Protein AF-A0A7V9ZGC9-F1 (afdb_monomer_lite)

Sequence (103 aa):
MSGMEILALVSTGLGVVGSIQEGNFADASAKAQAKAMERKADEERAASQREAIRRSQEANLLLSRQQAAAAASGGGATDKTVVNLAQSIAGEGAYQSAGALYE

Secondary structure (DSSP, 8-state):
--TTHHHHHHTTTTHHHHHHHHHHHHHHHHHHHHHHHHHHHHHHHHHHHHHHHHHHHHHHHHHHHHHHHHHHHT--TT-HHHHHHHHHHHHHHHHHHHHTTT-

Foldseek 3Di:
DDPPVVVVVVVVVPVVVVVVVVVVVVVVVVVVVVVVVVVVVVVLQVQLQVQLVVLLVVLVVVLVVLQVVCVVVVNHPPNPVSVVVNVVSVVVSVVRSVVSNVD

Structure (mmCIF, N/CA/C/O backbone):
data_AF-A0A7V9ZGC9-F1
#
_entry.id   AF-A0A7V9ZGC9-F1
#
loop_
_atom_site.group_PDB
_atom_site.id
_atom_site.type_symbol
_atom_site.label_atom_id
_atom_site.label_alt_id
_atom_site.label_comp_id
_atom_site.label_asym_id
_atom_site.label_entity_id
_atom_site.label_seq_id
_atom_site.pdbx_PDB_ins_code
_atom_site.Cartn_x
_atom_site.Cartn_y
_atom_site.Cartn_z
_atom_site.occupancy
_atom_site.B_iso_or_equiv
_atom_site.auth_seq_id
_atom_site.auth_comp_id
_atom_site.auth_asym_id
_atom_site.auth_atom_id
_atom_site.pdbx_PDB_model_num
ATOM 1 N N . MET A 1 1 ? 29.153 -0.538 -74.781 1.00 46.69 1 MET A N 1
ATOM 2 C CA . MET A 1 1 ? 29.189 -0.864 -73.340 1.00 46.69 1 MET A CA 1
ATOM 3 C C . MET A 1 1 ? 29.624 0.403 -72.621 1.00 46.69 1 MET A C 1
ATOM 5 O O . MET A 1 1 ? 30.798 0.746 -72.669 1.00 46.69 1 MET A O 1
ATOM 9 N N . SER A 1 2 ? 28.655 1.202 -72.165 1.00 44.66 2 SER A N 1
ATOM 10 C CA . SER A 1 2 ? 28.886 2.524 -71.569 1.00 44.66 2 SER A CA 1
ATOM 11 C C . SER A 1 2 ? 29.278 2.379 -70.096 1.00 44.66 2 SER A C 1
ATOM 13 O O . SER A 1 2 ? 28.789 1.491 -69.405 1.00 44.66 2 SER A O 1
ATOM 15 N N . GLY A 1 3 ? 30.188 3.239 -69.633 1.00 44.53 3 GLY A N 1
ATOM 16 C CA . GLY A 1 3 ? 30.902 3.166 -68.350 1.00 44.53 3 GLY A CA 1
ATOM 17 C C . GLY A 1 3 ? 30.083 3.330 -67.060 1.00 44.53 3 GLY A C 1
ATOM 18 O O . GLY A 1 3 ? 30.614 3.856 -66.090 1.00 44.53 3 GLY A O 1
ATOM 19 N N . MET A 1 4 ? 28.823 2.889 -67.025 1.00 50.03 4 MET A N 1
ATOM 20 C CA . MET A 1 4 ? 27.964 2.911 -65.832 1.00 50.03 4 MET A CA 1
ATOM 21 C C . MET A 1 4 ? 28.027 1.619 -65.001 1.00 50.03 4 MET A C 1
ATOM 23 O O . MET A 1 4 ? 27.640 1.634 -63.837 1.00 50.03 4 MET A O 1
ATOM 27 N N . GLU A 1 5 ? 28.551 0.514 -65.542 1.00 42.56 5 GLU A N 1
ATOM 28 C CA . GLU A 1 5 ? 28.625 -0.760 -64.802 1.00 42.56 5 GLU A CA 1
ATOM 29 C C . GLU A 1 5 ? 29.780 -0.807 -63.786 1.00 42.56 5 GLU A C 1
ATOM 31 O O . GLU A 1 5 ? 29.668 -1.460 -62.752 1.00 42.56 5 GLU A O 1
ATOM 36 N N . ILE A 1 6 ? 30.862 -0.049 -64.005 1.00 48.94 6 ILE A N 1
ATOM 37 C CA . ILE A 1 6 ? 32.020 -0.042 -63.091 1.00 48.94 6 ILE A CA 1
ATOM 38 C C . ILE A 1 6 ? 31.718 0.740 -61.799 1.00 48.94 6 ILE A C 1
ATOM 40 O O . ILE A 1 6 ? 32.285 0.441 -60.751 1.00 48.94 6 ILE A O 1
ATOM 44 N N . LEU A 1 7 ? 30.779 1.691 -61.824 1.00 47.31 7 LEU A N 1
ATOM 45 C CA . LEU A 1 7 ? 30.454 2.501 -60.644 1.00 47.31 7 LEU A CA 1
ATOM 46 C C . LEU A 1 7 ? 29.502 1.791 -59.663 1.00 47.31 7 LEU A C 1
ATOM 48 O O . LEU A 1 7 ? 29.493 2.112 -58.477 1.00 47.31 7 LEU A O 1
ATOM 52 N N . ALA A 1 8 ? 28.747 0.790 -60.127 1.00 46.16 8 ALA A N 1
ATOM 53 C CA . ALA A 1 8 ? 27.827 0.017 -59.289 1.00 46.16 8 ALA A CA 1
ATOM 54 C C . ALA A 1 8 ? 28.524 -1.079 -58.459 1.00 46.16 8 ALA A C 1
ATOM 56 O O . ALA A 1 8 ? 27.976 -1.526 -57.455 1.00 46.16 8 ALA A O 1
ATOM 57 N N . LEU A 1 9 ? 29.741 -1.483 -58.840 1.00 47.31 9 LEU A N 1
ATOM 58 C CA . LEU A 1 9 ? 30.522 -2.481 -58.101 1.00 47.31 9 LEU A CA 1
ATOM 59 C C . LEU A 1 9 ? 31.388 -1.861 -56.987 1.00 47.31 9 LEU A C 1
ATOM 61 O O . LEU A 1 9 ? 31.804 -2.551 -56.061 1.00 47.31 9 LEU A O 1
ATOM 65 N N . VAL A 1 10 ? 31.651 -0.550 -57.048 1.00 47.53 10 VAL A N 1
ATOM 66 C CA . VAL A 1 10 ? 32.458 0.165 -56.040 1.00 47.53 10 VAL A CA 1
ATOM 67 C C . VAL A 1 10 ? 31.635 0.501 -54.788 1.00 47.53 10 VAL A C 1
ATOM 69 O O . VAL A 1 10 ? 32.171 0.526 -53.681 1.00 47.53 10 VAL A O 1
ATOM 72 N N . SER A 1 11 ? 30.317 0.683 -54.917 1.00 47.25 11 SER A N 1
ATOM 73 C CA . SER A 1 11 ? 29.427 0.976 -53.783 1.00 47.25 11 SER A CA 1
ATOM 74 C C . SER A 1 11 ? 29.155 -0.233 -52.879 1.00 47.25 11 SER A C 1
ATOM 76 O O . SER A 1 11 ? 28.771 -0.058 -51.724 1.00 47.25 11 SER A O 1
ATOM 78 N N . THR A 1 12 ? 29.405 -1.457 -53.350 1.00 52.06 12 THR A N 1
ATOM 79 C CA . THR A 1 12 ? 29.199 -2.685 -52.562 1.00 52.06 12 THR A CA 1
ATOM 80 C C . THR A 1 12 ? 30.368 -3.005 -51.620 1.00 52.06 12 THR A C 1
ATOM 82 O O . THR A 1 12 ? 30.210 -3.809 -50.706 1.00 52.06 12 THR A O 1
ATOM 85 N N . GLY A 1 13 ? 31.526 -2.350 -51.782 1.00 42.50 13 GLY A N 1
ATOM 86 C CA . GLY A 1 13 ? 32.699 -2.544 -50.915 1.00 42.50 13 GLY A CA 1
ATOM 87 C C . GLY A 1 13 ? 32.684 -1.725 -49.617 1.00 42.50 13 GLY A C 1
ATOM 88 O O . GLY A 1 13 ? 33.313 -2.115 -48.637 1.00 42.50 13 GLY A O 1
ATOM 89 N N . LEU A 1 14 ? 31.944 -0.610 -49.577 1.00 47.31 14 LEU A N 1
ATOM 90 C CA . LEU A 1 14 ? 31.899 0.297 -48.417 1.00 47.31 14 LEU A CA 1
ATOM 91 C C . LEU A 1 14 ? 30.767 -0.023 -47.420 1.00 47.31 14 LEU A C 1
ATOM 93 O O . LEU A 1 14 ? 30.817 0.427 -46.278 1.00 47.31 14 LEU A O 1
ATOM 97 N N . GLY A 1 15 ? 29.776 -0.833 -47.808 1.00 48.88 15 GLY A N 1
ATOM 98 C CA . GLY A 1 15 ? 28.629 -1.174 -46.952 1.00 48.88 15 GLY A CA 1
ATOM 99 C C . GLY A 1 15 ? 28.944 -2.142 -45.803 1.00 48.88 15 GLY A C 1
ATOM 100 O O . GLY A 1 15 ? 28.272 -2.122 -44.774 1.00 48.88 15 GLY A O 1
ATOM 101 N N . VAL A 1 16 ? 29.996 -2.960 -45.929 1.00 48.28 16 VAL A N 1
ATOM 102 C CA . VAL A 1 16 ? 30.322 -3.990 -44.924 1.00 48.28 16 VAL A CA 1
ATOM 103 C C . VAL A 1 16 ? 30.908 -3.372 -43.648 1.00 48.28 16 VAL A C 1
ATOM 105 O O . VAL A 1 16 ? 30.550 -3.787 -42.549 1.00 48.28 16 VAL A O 1
ATOM 108 N N . VAL A 1 17 ? 31.727 -2.320 -43.759 1.00 50.28 17 VAL A N 1
ATOM 109 C CA . VAL A 1 17 ? 32.293 -1.623 -42.586 1.00 50.28 17 VAL A CA 1
ATOM 110 C C . VAL A 1 17 ? 31.234 -0.777 -41.868 1.00 50.28 17 VAL A C 1
ATOM 112 O O . VAL A 1 17 ? 31.214 -0.741 -40.638 1.00 50.28 17 VAL A O 1
ATOM 115 N N . GLY A 1 18 ? 30.309 -0.166 -42.620 1.00 51.97 18 GLY A N 1
ATOM 116 C CA . GLY A 1 18 ? 29.165 0.558 -42.057 1.00 51.97 18 GLY A CA 1
ATOM 117 C C . GL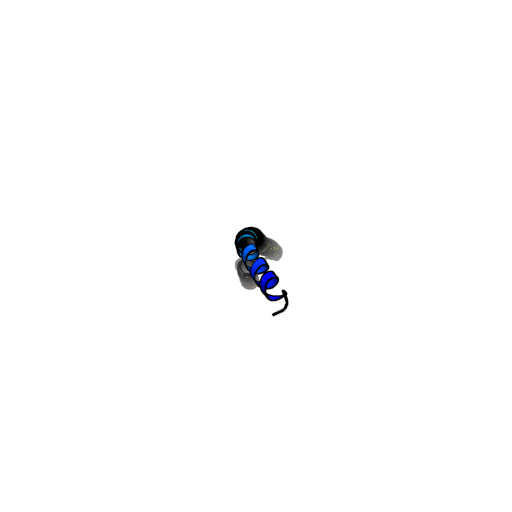Y A 1 18 ? 28.253 -0.349 -41.228 1.00 51.97 18 GLY A C 1
ATOM 118 O O . GLY A 1 18 ? 27.927 -0.005 -40.097 1.00 51.97 18 GLY A O 1
ATOM 119 N N . SER A 1 19 ? 27.948 -1.553 -41.727 1.00 56.72 19 SER A N 1
ATOM 120 C CA . SER A 1 19 ? 27.025 -2.489 -41.064 1.00 56.72 19 SER A CA 1
ATOM 121 C C . SER A 1 19 ? 27.494 -2.993 -39.689 1.00 56.72 19 SER A C 1
ATOM 123 O O . SER A 1 19 ? 26.677 -3.177 -38.790 1.00 56.72 19 SER A O 1
ATOM 125 N N . ILE A 1 20 ? 28.806 -3.174 -39.483 1.00 59.06 20 ILE A N 1
ATOM 126 C CA . ILE A 1 20 ? 29.357 -3.628 -38.192 1.00 59.06 20 ILE A CA 1
ATOM 127 C C . ILE A 1 20 ? 29.337 -2.486 -37.170 1.00 59.06 20 ILE A C 1
ATOM 129 O O . ILE A 1 20 ? 29.028 -2.694 -35.995 1.00 59.06 20 ILE A O 1
ATOM 133 N N . GLN A 1 21 ? 29.650 -1.266 -37.609 1.00 59.59 21 GLN A N 1
ATOM 134 C CA . GLN A 1 21 ? 29.618 -0.095 -36.740 1.00 59.59 21 GLN A CA 1
ATOM 135 C C . GLN A 1 21 ? 28.171 0.265 -36.370 1.00 59.59 21 GLN A C 1
ATOM 137 O O . GLN A 1 21 ? 27.876 0.464 -35.195 1.00 59.59 21 GLN A O 1
ATOM 142 N N . GLU A 1 22 ? 27.258 0.235 -37.339 1.00 64.12 22 GLU A N 1
ATOM 143 C CA . GLU A 1 22 ? 25.819 0.439 -37.149 1.00 64.12 22 GLU A CA 1
ATOM 144 C C . GLU A 1 22 ? 25.198 -0.630 -36.234 1.00 64.12 22 GLU A C 1
ATOM 146 O O . GLU A 1 22 ? 24.437 -0.292 -35.327 1.00 64.12 22 GLU A O 1
ATOM 151 N N . GLY A 1 23 ? 25.607 -1.898 -36.369 1.00 67.88 23 GLY A N 1
ATOM 152 C CA . GLY A 1 23 ? 25.199 -2.980 -35.470 1.00 67.88 23 GLY A CA 1
ATOM 153 C C . GLY A 1 23 ? 25.647 -2.770 -34.019 1.00 67.88 23 GLY A C 1
ATOM 154 O O . GLY A 1 23 ? 24.855 -2.964 -33.097 1.00 67.88 23 GLY A O 1
ATOM 155 N N . ASN A 1 24 ? 26.879 -2.298 -33.799 1.00 76.38 24 ASN A N 1
ATOM 156 C CA . ASN A 1 24 ? 27.380 -1.985 -32.455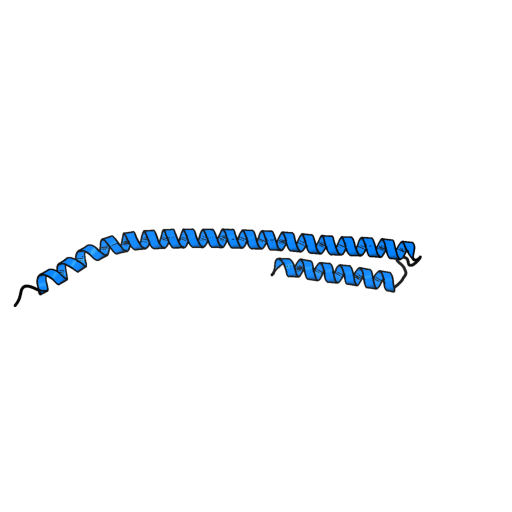 1.00 76.38 24 ASN A CA 1
ATOM 157 C C . ASN A 1 24 ? 26.632 -0.805 -31.811 1.00 76.38 24 ASN A C 1
ATOM 159 O O . ASN A 1 24 ? 26.353 -0.831 -30.611 1.00 76.38 24 ASN A O 1
ATOM 163 N N . PHE A 1 25 ? 26.283 0.223 -32.591 1.00 77.31 25 PHE A N 1
ATOM 164 C CA . PHE A 1 25 ? 25.460 1.337 -32.108 1.00 77.31 25 PHE A CA 1
ATOM 165 C C . PHE A 1 25 ? 24.025 0.896 -31.794 1.00 77.31 25 PHE A C 1
ATOM 167 O O . PHE A 1 25 ? 23.477 1.301 -30.765 1.00 77.31 25 PHE A O 1
ATOM 174 N N . ALA A 1 26 ? 23.433 0.039 -32.629 1.00 78.81 26 ALA A N 1
ATOM 175 C CA . ALA A 1 26 ? 22.106 -0.524 -32.397 1.00 78.81 26 ALA A CA 1
ATOM 176 C C . ALA A 1 26 ? 22.066 -1.399 -31.131 1.00 78.81 26 ALA A C 1
ATOM 178 O O . ALA A 1 26 ? 21.160 -1.245 -30.313 1.00 78.81 26 ALA A O 1
ATOM 179 N N . ASP A 1 27 ? 23.075 -2.247 -30.914 1.00 81.12 27 ASP A N 1
ATOM 180 C CA . ASP A 1 27 ? 23.200 -3.076 -29.707 1.00 81.12 27 ASP A CA 1
ATOM 181 C C . ASP A 1 27 ? 23.397 -2.223 -28.442 1.00 81.12 27 ASP A C 1
ATOM 183 O O . ASP A 1 27 ? 22.726 -2.432 -27.428 1.00 81.12 27 ASP A O 1
ATOM 187 N N . ALA A 1 28 ? 24.254 -1.198 -28.499 1.00 83.62 28 ALA A N 1
ATOM 188 C CA . ALA A 1 28 ? 24.439 -0.267 -27.386 1.00 83.62 28 ALA A CA 1
ATOM 189 C C . ALA A 1 28 ? 23.150 0.511 -27.056 1.00 83.62 28 ALA A C 1
ATOM 191 O O . ALA A 1 28 ? 22.814 0.680 -25.880 1.00 83.62 28 ALA A O 1
ATOM 192 N N . SER A 1 29 ? 22.408 0.947 -28.078 1.00 86.44 29 SER A N 1
ATOM 193 C CA . SER A 1 29 ? 21.113 1.616 -27.919 1.00 86.44 29 SER A CA 1
ATOM 194 C C . SER A 1 29 ? 20.065 0.684 -27.304 1.00 86.44 29 SER A C 1
ATOM 196 O O . SER A 1 29 ? 19.421 1.052 -26.319 1.00 86.44 29 SER A O 1
ATOM 198 N N . ALA A 1 30 ? 19.960 -0.552 -27.801 1.00 86.88 30 ALA A N 1
ATOM 199 C CA . ALA A 1 30 ? 19.049 -1.563 -27.272 1.00 86.88 30 ALA A CA 1
ATOM 200 C C . ALA A 1 30 ? 19.359 -1.898 -25.805 1.00 86.88 30 ALA A C 1
ATOM 202 O O . ALA A 1 30 ? 18.449 -1.955 -24.979 1.00 86.88 30 ALA A O 1
ATOM 203 N N . LYS A 1 31 ? 20.640 -2.033 -25.440 1.00 91.00 31 LYS A N 1
ATOM 204 C CA . LYS A 1 31 ? 21.073 -2.238 -24.047 1.00 91.00 31 LYS A CA 1
ATOM 205 C C . LYS A 1 31 ? 20.748 -1.045 -23.153 1.00 91.00 31 LYS A C 1
ATOM 207 O O . LYS A 1 31 ? 20.311 -1.235 -22.018 1.00 91.00 31 LYS A O 1
ATOM 212 N N . ALA A 1 32 ? 20.938 0.179 -23.642 1.00 90.00 32 ALA A N 1
ATOM 213 C CA . ALA A 1 32 ? 20.574 1.383 -22.899 1.00 90.00 32 ALA A CA 1
ATOM 214 C C . ALA A 1 32 ? 19.056 1.460 -22.666 1.00 90.00 32 ALA A C 1
ATOM 216 O O . ALA A 1 32 ? 18.621 1.758 -21.552 1.00 90.00 32 ALA A O 1
ATOM 217 N N . GLN A 1 33 ? 18.259 1.130 -23.684 1.00 90.44 33 GLN A N 1
ATOM 218 C CA . GLN A 1 33 ? 16.803 1.077 -23.584 1.00 90.44 33 GLN A CA 1
ATOM 219 C C . GLN A 1 33 ? 16.344 -0.032 -22.629 1.00 90.44 33 GLN A C 1
ATOM 221 O O . GLN A 1 33 ? 15.506 0.222 -21.767 1.00 90.44 33 GLN A O 1
ATOM 226 N N . ALA A 1 34 ? 16.938 -1.226 -22.711 1.00 91.81 34 ALA A N 1
ATOM 227 C CA . ALA A 1 34 ?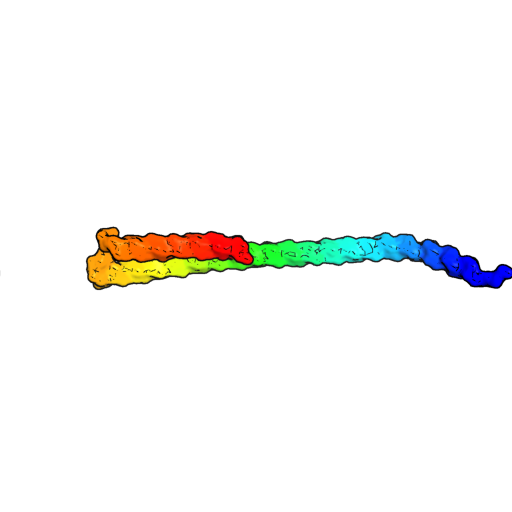 16.667 -2.329 -21.792 1.00 91.81 34 ALA A CA 1
ATOM 228 C C . ALA A 1 34 ? 16.963 -1.938 -20.339 1.00 91.81 34 ALA A C 1
ATOM 230 O O . ALA A 1 34 ? 16.116 -2.120 -19.471 1.00 91.81 34 ALA A O 1
ATOM 231 N N . LYS A 1 35 ? 18.112 -1.300 -20.082 1.00 93.62 35 LYS A N 1
ATOM 232 C CA . LYS A 1 35 ? 18.480 -0.810 -18.745 1.00 93.62 35 LYS A CA 1
ATOM 233 C C . LYS A 1 35 ? 17.535 0.281 -18.233 1.00 93.62 35 LYS A C 1
ATOM 235 O O . LYS A 1 35 ? 17.273 0.358 -17.036 1.00 93.62 35 LYS A O 1
ATOM 240 N N . ALA A 1 36 ? 17.036 1.145 -19.115 1.00 92.06 36 ALA A N 1
ATOM 241 C CA . ALA A 1 36 ? 16.032 2.141 -18.750 1.00 92.06 36 ALA A CA 1
ATOM 242 C C . ALA A 1 36 ? 14.691 1.482 -18.385 1.00 92.06 36 ALA A C 1
ATOM 244 O O . ALA A 1 36 ? 14.078 1.867 -17.393 1.00 92.06 36 ALA A O 1
ATOM 245 N N . MET A 1 37 ? 14.268 0.465 -19.143 1.00 93.06 37 MET A N 1
ATOM 246 C CA . MET A 1 37 ? 13.061 -0.313 -18.843 1.00 93.06 37 MET A CA 1
ATOM 247 C C . MET A 1 37 ? 13.192 -1.104 -17.539 1.00 93.06 37 MET A C 1
ATOM 249 O O . MET A 1 37 ? 12.250 -1.126 -16.757 1.00 93.06 37 MET A O 1
ATOM 253 N N . GLU A 1 38 ? 14.358 -1.692 -17.271 1.00 92.06 38 GLU A N 1
ATOM 254 C CA . GLU A 1 38 ? 14.644 -2.402 -16.019 1.00 92.06 38 GLU A CA 1
ATOM 255 C C . GLU A 1 38 ? 14.517 -1.468 -14.809 1.00 92.06 38 GLU A C 1
ATOM 257 O O . GLU A 1 38 ? 13.771 -1.758 -13.879 1.00 92.06 38 GLU A O 1
ATOM 262 N N . ARG A 1 39 ? 15.141 -0.284 -14.871 1.00 92.88 39 ARG A N 1
ATOM 263 C CA . ARG A 1 39 ? 15.003 0.739 -13.821 1.00 92.88 39 ARG A CA 1
ATOM 264 C C . ARG A 1 39 ? 13.556 1.161 -13.608 1.00 92.88 39 ARG A C 1
ATOM 266 O O . ARG A 1 39 ? 13.125 1.287 -12.469 1.00 92.88 39 ARG A O 1
ATOM 273 N N . LYS A 1 40 ? 12.811 1.363 -14.697 1.00 92.56 40 LYS A N 1
ATOM 274 C CA . LYS A 1 40 ? 11.395 1.723 -14.623 1.00 92.56 40 LYS A CA 1
ATOM 275 C C . LYS A 1 40 ? 10.573 0.619 -13.950 1.00 92.56 40 LYS A C 1
ATOM 277 O O . LYS A 1 40 ? 9.759 0.921 -13.088 1.00 92.56 40 LYS A O 1
ATOM 282 N N . ALA A 1 41 ? 10.823 -0.645 -14.289 1.00 90.00 41 ALA A N 1
ATOM 283 C CA . ALA A 1 41 ? 10.154 -1.780 -13.661 1.00 90.00 41 ALA A CA 1
ATOM 284 C C . ALA A 1 41 ? 10.481 -1.892 -12.160 1.00 90.00 41 ALA A C 1
ATOM 286 O O . ALA A 1 41 ? 9.607 -2.211 -11.353 1.00 90.00 41 ALA A O 1
ATOM 287 N N . ASP A 1 42 ? 11.723 -1.606 -11.763 1.00 92.38 42 ASP A N 1
ATOM 288 C CA . ASP A 1 42 ? 12.116 -1.577 -10.351 1.00 92.38 42 ASP A CA 1
ATOM 289 C C . ASP A 1 42 ? 11.455 -0.419 -9.590 1.00 92.38 42 ASP A C 1
ATOM 291 O O . ASP A 1 42 ? 10.997 -0.600 -8.459 1.00 92.38 42 ASP A O 1
ATOM 295 N N . GLU A 1 43 ? 11.357 0.759 -10.210 1.00 92.12 43 GLU A N 1
ATOM 296 C CA . GLU A 1 43 ? 10.626 1.904 -9.661 1.00 92.12 43 GLU A CA 1
ATOM 297 C C . GLU A 1 43 ? 9.131 1.595 -9.499 1.00 92.12 43 GLU A C 1
ATOM 299 O O . GLU A 1 43 ? 8.572 1.873 -8.436 1.00 92.12 43 GLU A O 1
ATOM 304 N N . GLU A 1 44 ? 8.503 0.965 -10.497 1.00 90.12 44 GLU A N 1
ATOM 305 C CA . GLU A 1 44 ? 7.103 0.521 -10.450 1.00 90.12 44 GLU A CA 1
ATOM 306 C C . GLU A 1 44 ? 6.882 -0.502 -9.324 1.00 90.12 44 GLU A C 1
ATOM 308 O O . GLU A 1 44 ? 5.994 -0.309 -8.494 1.00 90.12 44 GLU A O 1
ATOM 313 N N . ARG A 1 45 ? 7.753 -1.513 -9.180 1.00 90.44 45 ARG A N 1
ATOM 314 C CA . ARG A 1 45 ? 7.696 -2.459 -8.044 1.00 90.44 45 ARG A CA 1
ATOM 315 C C . ARG A 1 45 ? 7.886 -1.789 -6.688 1.00 90.44 45 ARG A C 1
ATOM 317 O O . ARG A 1 45 ? 7.309 -2.219 -5.689 1.00 90.44 45 ARG A O 1
ATOM 324 N N . ALA A 1 46 ? 8.756 -0.789 -6.601 1.00 92.25 46 ALA A N 1
ATOM 325 C CA . ALA A 1 46 ? 8.958 -0.055 -5.357 1.00 92.25 46 ALA A CA 1
ATOM 326 C C . ALA A 1 46 ? 7.752 0.843 -5.038 1.00 92.25 46 ALA A C 1
ATOM 328 O O . ALA A 1 46 ? 7.434 1.052 -3.865 1.00 92.25 46 ALA A O 1
ATOM 329 N N . ALA A 1 47 ? 7.091 1.393 -6.056 1.00 93.88 47 ALA A N 1
ATOM 330 C CA . ALA A 1 47 ? 5.862 2.162 -5.903 1.00 93.88 47 ALA A CA 1
ATOM 331 C C . ALA A 1 47 ? 4.698 1.266 -5.451 1.00 93.88 47 ALA A C 1
ATOM 333 O O . ALA A 1 47 ? 4.033 1.610 -4.473 1.00 93.88 47 ALA A O 1
ATOM 334 N N . SER A 1 48 ? 4.529 0.098 -6.076 1.00 92.00 48 SER A N 1
ATOM 335 C CA . SER A 1 48 ? 3.483 -0.881 -5.749 1.00 92.00 48 SER A CA 1
ATOM 336 C C . SER A 1 48 ? 3.597 -1.367 -4.295 1.00 92.00 48 SER A C 1
ATOM 338 O O . SER A 1 48 ? 2.636 -1.337 -3.527 1.00 92.00 48 SER A O 1
ATOM 340 N N . GLN A 1 49 ? 4.819 -1.650 -3.830 1.00 91.94 49 GLN A N 1
ATOM 341 C CA . GLN A 1 49 ? 5.088 -1.974 -2.422 1.00 91.94 49 GLN A CA 1
ATOM 342 C C . GLN A 1 49 ? 4.745 -0.833 -1.454 1.00 91.94 49 GLN A C 1
ATOM 344 O O . GLN A 1 49 ? 4.183 -1.075 -0.383 1.00 91.94 49 GLN A O 1
ATOM 349 N N . ARG A 1 50 ? 5.073 0.420 -1.798 1.00 93.75 50 ARG A N 1
ATOM 350 C CA . ARG A 1 50 ? 4.715 1.579 -0.959 1.00 93.75 50 ARG A CA 1
ATOM 351 C C . ARG A 1 50 ? 3.206 1.765 -0.876 1.00 93.75 50 ARG A C 1
ATOM 353 O O . ARG A 1 50 ? 2.702 2.092 0.199 1.00 93.75 50 ARG A O 1
ATOM 360 N N . GLU A 1 51 ? 2.503 1.560 -1.983 1.00 93.94 51 GLU A N 1
ATOM 361 C CA . GLU A 1 51 ? 1.047 1.634 -2.025 1.00 93.94 51 GLU A CA 1
ATOM 362 C C . GLU A 1 51 ? 0.422 0.532 -1.162 1.00 93.94 51 GLU A C 1
ATOM 364 O O . GLU A 1 51 ? -0.402 0.832 -0.300 1.00 93.94 51 GLU A O 1
ATOM 369 N N . ALA A 1 52 ? 0.899 -0.710 -1.273 1.00 91.88 52 ALA A N 1
ATOM 370 C CA . ALA A 1 52 ? 0.449 -1.818 -0.431 1.00 91.88 52 ALA A CA 1
ATOM 371 C C . ALA A 1 52 ? 0.613 -1.525 1.073 1.00 91.88 52 ALA A C 1
ATOM 373 O O . ALA A 1 52 ? -0.305 -1.754 1.869 1.00 91.88 52 ALA A O 1
ATOM 374 N N . ILE A 1 53 ? 1.756 -0.952 1.468 1.00 94.00 53 ILE A N 1
ATOM 375 C CA . ILE A 1 53 ? 1.999 -0.515 2.851 1.00 94.00 53 ILE A CA 1
ATOM 376 C C . ILE A 1 53 ? 1.005 0.577 3.262 1.00 94.00 53 ILE A C 1
ATOM 378 O O . ILE A 1 53 ? 0.465 0.518 4.369 1.00 94.00 53 ILE A O 1
ATOM 382 N N . ARG A 1 54 ? 0.737 1.558 2.392 1.00 94.81 54 ARG A N 1
ATOM 383 C CA . ARG A 1 54 ? -0.231 2.627 2.672 1.00 94.81 54 ARG A CA 1
ATOM 384 C C . ARG A 1 54 ? -1.631 2.059 2.908 1.00 94.81 54 ARG A C 1
ATOM 386 O O . ARG A 1 54 ? -2.231 2.375 3.932 1.00 94.81 54 ARG A O 1
ATOM 393 N N . ARG A 1 55 ? -2.107 1.159 2.041 1.00 93.94 55 ARG A N 1
ATOM 394 C CA . ARG A 1 55 ? -3.417 0.496 2.189 1.00 93.94 55 ARG A CA 1
ATOM 395 C C . ARG A 1 55 ? -3.525 -0.288 3.497 1.00 93.94 55 ARG A C 1
ATOM 397 O O . ARG A 1 55 ? -4.538 -0.210 4.189 1.00 93.94 55 ARG A O 1
ATOM 404 N N . SER A 1 56 ? -2.454 -0.980 3.883 1.00 92.31 56 SER A N 1
ATOM 405 C CA . SER A 1 56 ? -2.379 -1.666 5.178 1.00 92.31 56 SER A CA 1
ATOM 406 C C . SER A 1 56 ? -2.474 -0.688 6.360 1.00 92.31 56 SER A C 1
ATOM 408 O O . SER A 1 56 ? -3.225 -0.917 7.311 1.00 92.31 56 SER A O 1
ATOM 410 N N . GLN A 1 57 ? -1.767 0.444 6.305 1.00 94.69 57 GLN A N 1
ATOM 411 C CA . GLN A 1 57 ? -1.840 1.473 7.350 1.00 94.69 57 GLN A CA 1
ATOM 412 C C . GLN A 1 57 ? -3.230 2.118 7.445 1.00 94.69 57 GLN A C 1
ATOM 414 O O . GLN A 1 57 ? -3.721 2.344 8.552 1.00 94.69 57 GLN A O 1
ATOM 419 N N . GLU A 1 58 ? -3.888 2.370 6.314 1.00 95.50 58 GLU A N 1
ATOM 420 C CA . GLU A 1 58 ? -5.257 2.896 6.268 1.00 95.50 58 GLU A CA 1
ATOM 421 C C . GLU A 1 58 ? -6.260 1.938 6.923 1.00 95.50 58 GLU A C 1
ATOM 423 O O . GLU A 1 58 ? -7.072 2.366 7.748 1.00 95.50 58 GLU A O 1
ATOM 428 N N . ALA A 1 59 ? -6.160 0.637 6.633 1.00 94.75 59 ALA A N 1
ATOM 429 C CA . ALA A 1 59 ? -6.996 -0.383 7.262 1.00 94.75 59 ALA A CA 1
ATOM 430 C C . ALA A 1 59 ? -6.783 -0.440 8.785 1.00 94.75 59 ALA A C 1
ATOM 432 O O . ALA A 1 59 ? -7.748 -0.457 9.551 1.00 94.75 59 ALA A O 1
ATOM 433 N N . ASN A 1 60 ? -5.527 -0.380 9.239 1.00 93.50 60 ASN A N 1
ATOM 434 C CA . ASN A 1 60 ? -5.198 -0.337 10.666 1.00 93.50 60 ASN A CA 1
ATOM 435 C C . ASN A 1 60 ? -5.748 0.923 11.355 1.00 93.50 60 ASN A C 1
ATOM 437 O O . ASN A 1 60 ? -6.245 0.856 12.483 1.00 93.50 60 ASN A O 1
ATOM 441 N N . LEU A 1 61 ? -5.702 2.075 10.681 1.00 96.38 61 LEU A N 1
ATOM 442 C CA . LEU A 1 61 ? -6.274 3.317 11.198 1.00 96.38 61 LEU A CA 1
ATOM 443 C C . LEU A 1 61 ? -7.800 3.224 11.324 1.00 96.38 61 LEU A C 1
ATOM 445 O O . LEU A 1 61 ? -8.362 3.660 12.331 1.00 96.38 61 LEU A O 1
ATOM 449 N N . LEU A 1 62 ? -8.472 2.652 10.323 1.00 94.81 62 LEU A N 1
ATOM 450 C CA . LEU A 1 62 ? -9.916 2.419 10.355 1.00 94.81 62 LEU A CA 1
ATOM 451 C C . LEU A 1 62 ? -10.305 1.473 11.492 1.00 94.81 62 LEU A C 1
ATOM 453 O O . LEU A 1 62 ? -11.230 1.785 12.241 1.00 94.81 62 LEU A O 1
ATOM 457 N N . LEU A 1 63 ? -9.561 0.381 11.675 1.00 93.50 63 LEU A N 1
ATOM 458 C CA . LEU A 1 63 ? -9.776 -0.569 12.764 1.00 93.50 63 LEU A CA 1
ATOM 459 C C . LEU A 1 63 ? -9.620 0.101 14.138 1.00 93.50 63 LEU A C 1
ATOM 461 O O . LEU A 1 63 ? -10.469 -0.067 15.012 1.00 93.50 63 LEU A O 1
ATOM 465 N N . SER A 1 64 ? -8.586 0.928 14.312 1.00 93.06 64 SER A N 1
ATOM 466 C CA . SER A 1 64 ? -8.366 1.696 15.545 1.00 93.06 64 SER A CA 1
ATOM 467 C C . SER A 1 64 ? -9.526 2.654 15.845 1.00 93.06 64 SER A C 1
ATOM 469 O O . SER A 1 64 ? -10.057 2.683 16.960 1.00 93.06 64 SER A O 1
ATOM 471 N N . ARG A 1 65 ? -9.997 3.391 14.829 1.00 92.19 65 ARG A N 1
ATOM 472 C CA . ARG A 1 65 ? -11.163 4.283 14.955 1.00 92.19 65 ARG A CA 1
ATOM 473 C C . ARG A 1 65 ? -12.432 3.518 15.305 1.00 92.19 65 ARG A C 1
ATOM 475 O O . ARG A 1 65 ? -13.198 3.960 16.158 1.00 92.19 65 ARG A O 1
ATOM 482 N N . GLN A 1 66 ? -12.642 2.373 14.667 1.00 91.38 66 GLN A N 1
ATOM 483 C CA . GLN A 1 66 ? -13.781 1.511 14.934 1.00 91.38 66 GLN A CA 1
ATOM 484 C C . GLN A 1 66 ? -13.752 0.989 16.376 1.00 91.38 66 GLN A C 1
ATOM 486 O O . GLN A 1 66 ? -14.771 1.043 17.062 1.00 91.38 66 GLN A O 1
ATOM 491 N N . GLN A 1 67 ? -12.593 0.541 16.860 1.00 89.44 67 GLN A N 1
ATOM 492 C CA . GLN A 1 67 ? -12.429 0.066 18.231 1.00 89.44 67 GLN A CA 1
ATOM 493 C C . GLN A 1 67 ? -12.702 1.176 19.257 1.00 89.44 67 GLN A C 1
ATOM 495 O O . GLN A 1 67 ? -13.384 0.935 20.253 1.00 89.44 67 GLN A O 1
ATOM 500 N N . ALA A 1 68 ? -12.229 2.400 19.000 1.00 90.12 68 ALA A N 1
ATOM 501 C CA . ALA A 1 68 ? -12.509 3.554 19.852 1.00 90.12 68 ALA A CA 1
ATOM 502 C C . ALA A 1 68 ? -14.006 3.913 19.874 1.00 90.12 68 ALA A C 1
ATOM 504 O O . ALA A 1 68 ? -14.567 4.160 20.942 1.00 90.12 68 ALA A O 1
ATOM 505 N N . ALA A 1 69 ? -14.670 3.898 18.713 1.00 89.00 69 ALA A N 1
ATOM 506 C CA . ALA A 1 69 ? -16.107 4.152 18.612 1.00 89.00 69 ALA A CA 1
ATOM 507 C C . ALA A 1 69 ? -16.936 3.072 19.325 1.00 89.00 69 ALA A C 1
ATOM 509 O O . ALA A 1 69 ? -17.874 3.393 20.054 1.00 89.00 69 ALA A O 1
ATOM 510 N N . ALA A 1 70 ? -16.554 1.802 19.168 1.00 87.56 70 ALA A N 1
ATOM 511 C CA . ALA A 1 70 ? -17.164 0.676 19.864 1.00 87.56 70 ALA A CA 1
ATOM 512 C C . ALA A 1 70 ? -17.062 0.872 21.387 1.00 87.56 70 ALA A C 1
ATOM 514 O O . ALA A 1 70 ? -18.088 0.949 22.066 1.00 87.56 70 ALA A O 1
ATOM 515 N N . ALA A 1 71 ? -15.851 1.118 21.901 1.00 86.06 71 ALA A N 1
ATOM 516 C CA . ALA A 1 71 ? -15.622 1.381 23.322 1.00 86.06 71 ALA A CA 1
ATOM 517 C C . ALA A 1 71 ? -16.457 2.560 23.858 1.00 86.06 71 ALA A C 1
ATOM 519 O O . ALA A 1 71 ? -17.034 2.456 24.939 1.00 86.06 71 ALA A O 1
ATOM 520 N N . ALA A 1 72 ? -16.572 3.653 23.097 1.00 86.56 72 ALA A N 1
ATOM 521 C CA . ALA A 1 72 ? -17.378 4.815 23.477 1.00 86.56 72 ALA A CA 1
ATOM 522 C C . ALA A 1 72 ? -18.892 4.528 23.490 1.00 86.56 72 ALA A C 1
ATOM 524 O O . ALA A 1 72 ? -19.620 5.085 24.308 1.00 86.56 72 ALA A O 1
ATOM 525 N N . SER A 1 73 ? -19.367 3.654 22.601 1.00 84.75 73 SER A N 1
ATOM 526 C CA . SER A 1 73 ? -20.782 3.270 22.503 1.00 84.75 73 SER A CA 1
ATOM 527 C C . SER A 1 73 ? -21.233 2.257 23.563 1.00 84.75 73 SER A C 1
ATOM 529 O O . SER A 1 73 ? -22.419 1.949 23.649 1.00 84.75 73 SER A O 1
ATOM 531 N N . GLY A 1 74 ? -20.301 1.701 24.345 1.00 79.19 74 GLY A N 1
ATOM 532 C CA . GLY A 1 74 ? -20.559 0.558 25.226 1.00 79.19 74 GLY A CA 1
ATOM 533 C C . GLY A 1 74 ? -20.636 -0.789 24.490 1.00 79.19 74 GLY A C 1
ATOM 534 O O . GLY A 1 74 ? -20.731 -1.829 25.141 1.00 79.19 74 GLY A O 1
ATOM 535 N N . GLY A 1 75 ? -20.552 -0.791 23.154 1.00 73.25 75 GLY A N 1
ATOM 536 C CA . GLY A 1 75 ? -20.397 -1.983 22.321 1.00 73.25 75 GLY A CA 1
ATOM 537 C C . GLY A 1 75 ? -18.966 -2.515 22.396 1.00 73.25 75 GLY A C 1
ATOM 538 O O . GLY A 1 75 ? -18.020 -1.869 21.959 1.00 73.25 75 GLY A O 1
ATOM 539 N N . GLY A 1 76 ? -18.776 -3.689 22.992 1.00 76.25 76 GLY A N 1
ATOM 540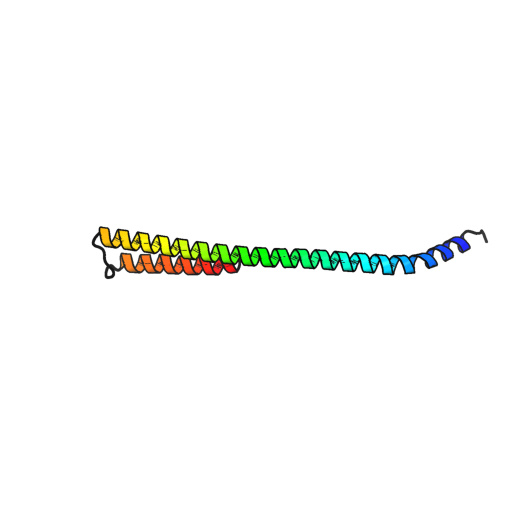 C CA . GLY A 1 76 ? -17.450 -4.275 23.207 1.00 76.25 76 GLY A CA 1
ATOM 541 C C . GLY A 1 76 ? -17.058 -5.342 22.184 1.00 76.25 76 GLY A C 1
ATOM 542 O O . GLY A 1 76 ? -17.761 -5.604 21.212 1.00 76.25 76 GLY A O 1
ATOM 543 N N . ALA A 1 77 ? -15.959 -6.044 22.475 1.00 69.81 77 ALA A N 1
ATOM 544 C CA . ALA A 1 77 ? -15.453 -7.187 21.702 1.00 69.81 77 ALA A CA 1
ATOM 545 C C . ALA A 1 77 ? -16.425 -8.388 21.607 1.00 69.81 77 ALA A C 1
ATOM 547 O O . ALA A 1 77 ? -16.150 -9.355 20.903 1.00 69.81 77 ALA A O 1
ATOM 548 N N . THR A 1 78 ? -17.548 -8.346 22.325 1.00 75.50 78 THR A N 1
ATOM 549 C CA . THR A 1 78 ? -18.620 -9.350 22.298 1.00 75.50 78 THR A CA 1
ATOM 550 C C . THR A 1 78 ? -19.812 -8.935 21.432 1.00 75.50 78 THR A C 1
ATOM 552 O O . THR A 1 78 ? -20.687 -9.763 21.173 1.00 75.50 78 THR A O 1
ATOM 555 N N . ASP A 1 79 ? -19.857 -7.685 20.958 1.00 83.38 79 ASP A N 1
ATOM 556 C CA . ASP A 1 79 ? -20.880 -7.229 20.023 1.00 83.38 79 ASP A CA 1
ATOM 557 C C . ASP A 1 79 ? -20.575 -7.776 18.622 1.00 83.38 79 ASP A C 1
ATOM 559 O O . ASP A 1 79 ? -19.552 -7.459 18.008 1.00 83.38 79 ASP A O 1
ATOM 563 N N . LYS A 1 80 ? -21.486 -8.604 18.100 1.00 85.75 80 LYS A N 1
ATOM 564 C CA . LYS A 1 80 ? -21.347 -9.223 16.774 1.00 85.75 80 LYS A CA 1
ATOM 565 C C . LYS A 1 80 ? -21.193 -8.186 15.662 1.00 85.75 80 LYS A C 1
ATOM 567 O O . LYS A 1 80 ? -20.477 -8.443 14.701 1.00 85.75 80 LYS A O 1
ATOM 572 N N . THR A 1 81 ? -21.825 -7.023 15.785 1.00 87.06 81 THR A N 1
ATOM 573 C CA . THR A 1 81 ? -21.720 -5.935 14.806 1.00 87.06 81 THR A CA 1
ATOM 574 C C . THR A 1 81 ? -20.304 -5.370 14.780 1.00 87.06 81 THR A C 1
ATOM 576 O O . THR A 1 81 ? -19.731 -5.198 13.706 1.00 87.06 81 THR A O 1
ATOM 579 N N . VAL A 1 82 ? -19.707 -5.145 15.956 1.00 86.44 82 VAL A N 1
ATOM 580 C CA . VAL A 1 82 ? -18.325 -4.656 16.086 1.00 86.44 82 VAL A CA 1
ATOM 581 C C . VAL A 1 82 ? -17.341 -5.688 15.533 1.00 86.44 82 VAL A C 1
ATOM 583 O O . VAL A 1 82 ? -16.464 -5.344 14.743 1.00 86.44 82 VAL A O 1
ATOM 586 N N . VAL A 1 83 ? -17.510 -6.964 15.879 1.00 88.75 83 VAL A N 1
ATOM 587 C CA . VAL A 1 83 ? -16.631 -8.036 15.385 1.00 88.75 83 VAL A CA 1
ATOM 588 C C . VAL A 1 83 ? -16.727 -8.186 13.863 1.00 88.75 83 VAL A C 1
ATOM 590 O O . VAL A 1 83 ? -15.698 -8.221 13.190 1.00 88.75 83 VAL A O 1
ATOM 593 N N . ASN A 1 84 ? -17.938 -8.205 13.301 1.00 90.31 84 ASN A N 1
ATOM 594 C CA . ASN A 1 84 ? -18.136 -8.354 11.856 1.00 90.31 84 ASN A CA 1
ATOM 595 C C . ASN A 1 84 ? -17.568 -7.163 11.072 1.00 90.31 84 ASN A C 1
ATOM 597 O O . ASN A 1 84 ? -16.953 -7.343 10.019 1.00 90.31 84 ASN A O 1
ATOM 601 N N . LEU A 1 85 ? -17.745 -5.943 11.586 1.00 89.94 85 LEU A N 1
ATOM 602 C CA . LEU A 1 85 ? -17.203 -4.745 10.951 1.00 89.94 85 LEU A CA 1
ATOM 603 C C . LEU A 1 85 ? -15.667 -4.730 11.002 1.00 89.94 85 LEU A C 1
ATOM 605 O O . LEU A 1 85 ? -15.033 -4.404 10.001 1.00 89.94 85 LEU A O 1
ATOM 609 N N . ALA A 1 86 ? -15.070 -5.177 12.111 1.00 89.75 86 ALA A N 1
ATOM 610 C CA . ALA A 1 86 ? -13.618 -5.307 12.242 1.00 89.75 86 ALA A CA 1
ATOM 611 C C . ALA A 1 86 ? -13.046 -6.327 11.250 1.00 89.75 86 ALA A C 1
ATOM 613 O O . ALA A 1 86 ? -12.058 -6.052 10.568 1.00 89.75 86 ALA A O 1
ATOM 614 N N . GLN A 1 87 ? -13.701 -7.484 11.120 1.00 92.44 87 GLN A N 1
ATOM 615 C CA . GLN A 1 87 ? -13.332 -8.503 10.136 1.00 92.44 87 GLN A CA 1
ATOM 616 C C . GLN A 1 87 ? -13.456 -7.987 8.701 1.00 92.44 87 GLN A C 1
ATOM 618 O O . GLN A 1 87 ? -12.587 -8.267 7.880 1.00 92.44 87 GLN A O 1
ATOM 623 N N . SER A 1 88 ? -14.493 -7.200 8.409 1.00 92.81 88 SER A N 1
ATOM 624 C CA . SER A 1 88 ? -14.695 -6.611 7.081 1.00 92.81 88 SER A CA 1
ATOM 625 C C . SER A 1 88 ? -13.588 -5.610 6.738 1.00 92.81 88 SER A C 1
ATOM 627 O O . SER A 1 88 ? -13.018 -5.683 5.655 1.00 92.81 88 SER A O 1
ATOM 629 N N . ILE A 1 89 ? -13.223 -4.727 7.676 1.00 92.56 89 ILE A N 1
ATOM 630 C CA . ILE A 1 89 ? -12.119 -3.767 7.499 1.00 92.56 89 ILE A CA 1
ATOM 631 C C . ILE A 1 89 ? -10.792 -4.500 7.273 1.00 92.56 89 ILE A C 1
ATOM 633 O O . ILE A 1 89 ? -10.033 -4.143 6.373 1.00 92.56 89 ILE A O 1
ATOM 637 N N . ALA A 1 90 ? -10.516 -5.537 8.068 1.00 91.75 90 ALA A N 1
ATOM 638 C CA . ALA A 1 90 ? -9.298 -6.326 7.932 1.00 91.75 90 ALA A CA 1
ATOM 639 C C . ALA A 1 90 ? -9.245 -7.083 6.592 1.00 91.75 90 ALA A C 1
ATOM 641 O O . ALA A 1 90 ? -8.203 -7.095 5.938 1.00 91.75 90 ALA A O 1
ATOM 642 N N . GLY A 1 91 ? -10.365 -7.678 6.171 1.00 92.94 91 GLY A N 1
ATOM 643 C CA . GLY A 1 91 ? -10.479 -8.384 4.895 1.00 92.94 91 GLY A CA 1
ATOM 644 C C . GLY A 1 91 ? -10.271 -7.458 3.699 1.00 92.94 91 GLY A C 1
ATOM 645 O O . GLY A 1 91 ? -9.466 -7.766 2.821 1.00 92.94 91 GLY A O 1
ATOM 646 N N . GLU A 1 92 ? -10.923 -6.295 3.703 1.00 93.50 92 GLU A N 1
ATOM 647 C CA . GLU A 1 92 ? -10.776 -5.295 2.643 1.00 93.50 92 GLU A CA 1
ATOM 648 C C . GLU A 1 92 ? -9.345 -4.742 2.597 1.00 93.50 92 GLU A C 1
ATOM 650 O O . GLU A 1 92 ? -8.737 -4.673 1.534 1.00 93.50 92 GLU A O 1
ATOM 655 N N . GLY A 1 93 ? -8.750 -4.423 3.750 1.00 93.00 93 GLY A N 1
ATOM 656 C CA . GLY A 1 93 ? -7.359 -3.973 3.821 1.00 93.00 93 GLY A CA 1
ATOM 657 C C . GLY A 1 93 ? -6.365 -5.000 3.271 1.00 93.00 93 GLY A C 1
ATOM 658 O O . GLY A 1 93 ? -5.448 -4.646 2.525 1.00 93.00 93 GLY A O 1
ATOM 659 N N . ALA A 1 94 ? -6.559 -6.281 3.596 1.00 91.44 94 ALA A N 1
ATOM 660 C CA . ALA A 1 94 ? -5.742 -7.369 3.065 1.00 91.44 94 ALA A CA 1
ATOM 661 C C . ALA A 1 94 ? -5.910 -7.518 1.545 1.00 91.44 94 ALA A C 1
ATOM 663 O O . ALA A 1 94 ? -4.918 -7.650 0.832 1.00 91.44 94 ALA A O 1
ATOM 664 N N . TYR A 1 95 ? -7.141 -7.433 1.040 1.00 93.44 95 TYR A N 1
ATOM 665 C CA . TYR A 1 95 ? -7.417 -7.490 -0.395 1.00 93.44 95 TYR A CA 1
ATOM 666 C C . TYR A 1 95 ? -6.771 -6.322 -1.154 1.00 93.44 95 TYR A C 1
ATOM 668 O O . TYR A 1 95 ? -6.048 -6.540 -2.124 1.00 93.44 95 TYR A O 1
ATOM 676 N N . GLN A 1 96 ? -6.962 -5.092 -0.674 1.00 91.69 96 GLN A N 1
ATOM 677 C CA . GLN A 1 96 ? -6.429 -3.880 -1.302 1.00 91.69 96 GLN A CA 1
ATOM 678 C C . GLN A 1 96 ? -4.895 -3.844 -1.275 1.00 91.69 96 GLN A C 1
ATOM 680 O O . GLN A 1 96 ? -4.263 -3.483 -2.264 1.00 91.69 96 GLN A O 1
ATOM 685 N N . SER A 1 97 ? -4.276 -4.249 -0.161 1.00 89.38 97 SER A N 1
ATOM 686 C CA . SER A 1 97 ? -2.811 -4.320 -0.063 1.00 89.38 97 SER A CA 1
ATOM 687 C C . SER A 1 97 ? -2.209 -5.422 -0.937 1.00 89.38 97 SER A C 1
ATOM 689 O O . SER A 1 97 ? -1.163 -5.198 -1.541 1.00 89.38 97 SER A O 1
ATOM 691 N N . ALA A 1 98 ? -2.866 -6.580 -1.050 1.00 90.06 98 ALA A N 1
ATOM 692 C CA . ALA A 1 98 ? -2.439 -7.633 -1.966 1.00 90.06 98 ALA A CA 1
ATOM 693 C C . ALA A 1 98 ? -2.593 -7.198 -3.430 1.00 90.06 98 ALA A C 1
ATOM 695 O O . ALA A 1 98 ? -1.673 -7.402 -4.215 1.00 90.06 98 ALA A O 1
ATOM 696 N N . GLY A 1 99 ? -3.713 -6.560 -3.787 1.00 91.50 99 GLY A N 1
ATOM 697 C CA . GLY A 1 99 ? -3.956 -6.034 -5.132 1.00 91.50 99 GLY A CA 1
ATOM 698 C C . GLY A 1 99 ? -2.921 -4.990 -5.550 1.00 91.50 99 GLY A C 1
ATOM 699 O O . GLY A 1 99 ? -2.362 -5.089 -6.637 1.00 91.50 99 GLY A O 1
ATOM 700 N N . ALA A 1 100 ? -2.570 -4.074 -4.644 1.00 90.50 100 ALA A N 1
ATOM 701 C CA . ALA A 1 100 ? -1.590 -3.019 -4.895 1.00 90.50 100 ALA A CA 1
ATOM 702 C C . ALA A 1 100 ? -0.171 -3.523 -5.214 1.00 90.50 100 ALA A C 1
ATOM 704 O O . ALA A 1 100 ? 0.635 -2.742 -5.697 1.00 90.50 100 ALA A O 1
ATOM 705 N N . LEU A 1 101 ? 0.166 -4.790 -4.939 1.00 85.00 101 LEU A N 1
ATOM 706 C CA . LEU A 1 101 ? 1.457 -5.379 -5.325 1.00 85.00 101 LEU A CA 1
ATOM 707 C C . LEU A 1 101 ? 1.493 -5.855 -6.785 1.00 85.00 101 LEU A C 1
ATOM 709 O O . LEU A 1 101 ? 2.587 -6.063 -7.316 1.00 85.00 101 LEU A O 1
ATOM 713 N N . TYR A 1 102 ? 0.323 -6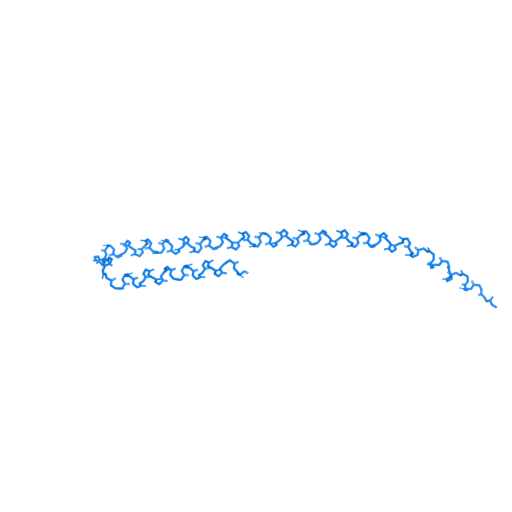.070 -7.389 1.00 81.25 102 TYR A N 1
ATOM 714 C CA . TYR A 1 102 ? 0.159 -6.671 -8.714 1.00 81.25 102 TYR A CA 1
ATOM 715 C C . TYR A 1 102 ? -0.474 -5.732 -9.753 1.00 81.25 102 TYR A C 1
ATOM 717 O O . TYR A 1 102 ? -0.510 -6.107 -10.925 1.00 81.25 102 TYR A O 1
ATOM 725 N N . GLU A 1 103 ? -0.971 -4.561 -9.340 1.00 65.25 103 GLU A N 1
ATOM 726 C CA . GLU A 1 103 ? -1.270 -3.427 -10.235 1.00 65.25 103 GLU A CA 1
ATOM 727 C C . GLU A 1 103 ? 0.012 -2.768 -10.760 1.00 65.25 103 GLU A C 1
ATOM 729 O O . GLU A 1 103 ? 0.017 -2.419 -11.963 1.00 65.25 103 GLU A O 1
#

Radius of gyration: 32.34 Å; chains: 1; bounding box: 54×14×99 Å

pLDDT: mean 80.37, std 17.19, range [42.5, 96.38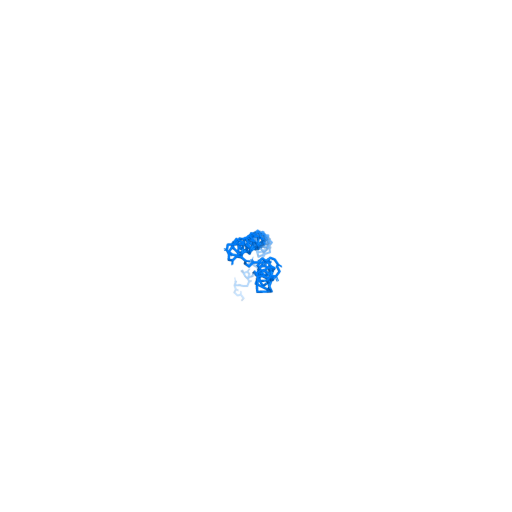]